Protein AF-A0A3Q3JES2-F1 (afdb_monomer)

Sequence (157 aa):
PNGIAYDSIRFHITTNDISYYNSLSLPLYHKAYIQVCRGLMIAAVCLGFFGAILVLVGMKCTKIGGSKITKACLTILSGIHFILSGLCCMTACSIYAHKITTDFFDPIFVAQKFELGAALFIGWAGSVLCIPGGLIFCLSLPEGFNIKAKYSYSRAA

Structure (mmCIF, N/CA/C/O backbone):
data_AF-A0A3Q3JES2-F1
#
_entry.id   AF-A0A3Q3JES2-F1
#
loop_
_atom_site.group_PDB
_atom_site.id
_atom_site.type_symbol
_atom_site.label_atom_id
_atom_site.label_alt_id
_atom_site.label_comp_id
_atom_site.label_asym_id
_atom_site.label_entity_id
_atom_site.label_seq_id
_atom_site.pdbx_PDB_ins_code
_atom_site.Cartn_x
_atom_site.Cartn_y
_atom_site.Cartn_z
_atom_site.occupancy
_atom_site.B_iso_or_equiv
_atom_site.auth_seq_id
_atom_site.auth_comp_id
_atom_site.auth_asym_id
_atom_site.auth_atom_id
_atom_site.pdbx_PDB_model_num
ATOM 1 N N . PRO A 1 1 ? -10.372 -35.639 -19.625 1.00 34.25 1 PRO A N 1
ATOM 2 C CA . PRO A 1 1 ? -10.390 -36.729 -18.627 1.00 34.25 1 PRO A CA 1
ATOM 3 C C . PRO A 1 1 ? -8.961 -37.174 -18.299 1.00 34.25 1 PRO A C 1
ATOM 5 O O . PRO A 1 1 ? -8.340 -37.843 -19.110 1.00 34.25 1 PRO A O 1
ATOM 8 N N . ASN A 1 2 ? -8.503 -36.740 -17.119 1.00 35.59 2 ASN A N 1
ATOM 9 C CA . ASN A 1 2 ? -7.625 -37.466 -16.191 1.00 35.59 2 ASN A CA 1
ATOM 10 C C . ASN A 1 2 ? -6.240 -37.872 -16.744 1.00 35.59 2 ASN A C 1
ATOM 12 O O . ASN A 1 2 ? -6.147 -38.718 -17.614 1.00 35.59 2 ASN A O 1
ATOM 16 N N . GLY A 1 3 ? -5.101 -37.379 -16.273 1.00 33.34 3 GLY A N 1
ATOM 17 C CA . GLY A 1 3 ? -4.771 -36.843 -14.963 1.00 33.34 3 GLY A CA 1
ATOM 18 C C . GLY A 1 3 ? -3.431 -37.451 -14.525 1.00 33.34 3 GLY A C 1
ATOM 19 O O . GLY A 1 3 ? -3.109 -38.571 -14.902 1.00 33.34 3 GLY A O 1
ATOM 20 N N . ILE A 1 4 ? -2.750 -36.729 -13.634 1.00 40.91 4 ILE A N 1
ATOM 21 C CA . ILE A 1 4 ? -1.724 -37.213 -12.695 1.00 40.91 4 ILE A CA 1
ATOM 22 C C . ILE A 1 4 ? -0.296 -37.389 -13.252 1.00 40.91 4 ILE A C 1
ATOM 24 O O . ILE A 1 4 ? 0.031 -38.406 -13.846 1.00 40.91 4 ILE A O 1
ATOM 28 N N . ALA A 1 5 ? 0.571 -36.410 -12.959 1.00 38.66 5 ALA A N 1
ATOM 29 C CA . ALA A 1 5 ? 1.839 -36.626 -12.240 1.00 38.66 5 ALA A CA 1
ATOM 30 C C . ALA A 1 5 ? 2.552 -35.278 -12.008 1.00 38.66 5 ALA A C 1
ATOM 32 O O . ALA A 1 5 ? 3.515 -34.916 -12.679 1.00 38.66 5 ALA A O 1
ATOM 33 N N . TYR A 1 6 ? 2.042 -34.518 -11.038 1.00 42.34 6 TYR A N 1
ATOM 34 C CA . TYR A 1 6 ? 2.890 -33.635 -10.248 1.00 42.34 6 TYR A CA 1
ATOM 35 C C . TYR A 1 6 ? 3.680 -34.540 -9.295 1.00 42.34 6 TYR A C 1
ATOM 37 O O . TYR A 1 6 ? 3.076 -35.073 -8.370 1.00 42.34 6 TYR A O 1
ATOM 45 N N . ASP A 1 7 ? 4.983 -34.726 -9.517 1.00 38.59 7 ASP A N 1
ATOM 46 C CA . ASP A 1 7 ? 5.895 -35.190 -8.463 1.00 38.59 7 ASP A CA 1
ATOM 47 C C . ASP A 1 7 ? 7.307 -34.603 -8.650 1.00 38.59 7 ASP A C 1
ATOM 49 O O . ASP A 1 7 ? 8.152 -35.083 -9.399 1.00 38.59 7 ASP A O 1
ATOM 53 N N . SER A 1 8 ? 7.481 -33.413 -8.082 1.00 40.56 8 SER A N 1
ATOM 54 C CA . SER A 1 8 ? 8.545 -33.056 -7.145 1.00 40.56 8 SER A CA 1
ATOM 55 C C . SER A 1 8 ? 9.816 -33.942 -7.036 1.00 40.56 8 SER A C 1
ATOM 57 O O . SER A 1 8 ? 9.770 -35.086 -6.611 1.00 40.56 8 SER A O 1
ATOM 59 N N . ILE A 1 9 ? 10.973 -33.263 -7.170 1.00 44.72 9 ILE A N 1
ATOM 60 C CA . ILE A 1 9 ? 12.250 -33.464 -6.433 1.00 44.72 9 ILE A CA 1
ATOM 61 C C . ILE A 1 9 ? 13.310 -34.411 -7.043 1.00 44.72 9 ILE A C 1
ATOM 63 O O . ILE A 1 9 ? 13.351 -35.602 -6.754 1.00 44.72 9 ILE A O 1
ATOM 67 N N . ARG A 1 10 ? 14.361 -33.821 -7.644 1.00 40.41 10 ARG A N 1
ATOM 68 C CA . ARG A 1 10 ? 15.750 -34.063 -7.190 1.00 40.41 10 ARG A CA 1
ATOM 69 C C . ARG A 1 10 ? 16.694 -32.926 -7.608 1.00 40.41 10 ARG A C 1
ATOM 71 O O . ARG A 1 10 ? 17.009 -32.748 -8.778 1.00 40.41 10 ARG A O 1
ATOM 78 N N . PHE A 1 11 ? 17.146 -32.175 -6.605 1.00 47.22 11 PHE A N 1
ATOM 79 C CA . PHE A 1 11 ? 18.318 -31.303 -6.645 1.00 47.22 11 PHE A CA 1
ATOM 80 C C . PHE A 1 11 ? 19.545 -32.093 -7.138 1.00 47.22 11 PHE A C 1
ATOM 82 O O . PHE A 1 11 ? 19.975 -33.025 -6.461 1.00 47.22 11 PHE A O 1
ATOM 89 N N . HIS A 1 12 ? 20.127 -31.698 -8.268 1.00 45.47 12 HIS A N 1
ATOM 90 C CA . HIS A 1 12 ? 21.492 -32.055 -8.654 1.00 45.47 12 HIS A CA 1
ATOM 91 C C . HIS A 1 12 ? 22.249 -30.748 -8.891 1.00 45.47 12 HIS A C 1
ATOM 93 O O . HIS A 1 12 ? 22.169 -30.151 -9.956 1.00 45.47 12 HIS A O 1
ATOM 99 N N . ILE A 1 13 ? 22.926 -30.282 -7.842 1.00 50.28 13 ILE A N 1
ATOM 100 C CA . ILE A 1 13 ? 23.938 -29.227 -7.913 1.00 50.28 13 ILE A CA 1
ATOM 101 C C . ILE A 1 13 ? 25.262 -29.963 -8.134 1.00 50.28 13 ILE A C 1
ATOM 103 O O . ILE A 1 13 ? 25.730 -30.656 -7.232 1.00 50.28 13 ILE A O 1
ATOM 107 N N . THR A 1 14 ? 25.847 -29.870 -9.329 1.00 42.91 14 THR A N 1
ATOM 108 C CA . THR A 1 14 ? 27.164 -30.455 -9.638 1.00 42.91 14 THR A CA 1
ATOM 109 C C . THR A 1 14 ? 27.918 -29.501 -10.564 1.00 42.91 14 THR A C 1
ATOM 111 O O . THR A 1 14 ? 27.876 -29.645 -11.781 1.00 42.91 14 THR A O 1
ATOM 114 N N . THR A 1 15 ? 28.569 -28.510 -9.941 1.00 48.62 15 THR A N 1
ATOM 115 C CA . THR A 1 15 ? 29.904 -27.909 -10.207 1.00 48.62 15 THR A CA 1
ATOM 116 C C . THR A 1 15 ? 30.397 -27.570 -11.633 1.00 48.62 15 THR A C 1
ATOM 118 O O . THR A 1 15 ? 31.361 -26.822 -11.739 1.00 48.62 15 THR A O 1
ATOM 121 N N . ASN A 1 16 ? 29.727 -27.964 -12.717 1.00 45.62 16 ASN A N 1
ATOM 122 C CA . ASN A 1 16 ? 29.860 -27.429 -14.091 1.00 45.62 16 ASN A CA 1
ATOM 123 C C . ASN A 1 16 ? 28.889 -26.258 -14.361 1.00 45.62 16 ASN A C 1
ATOM 125 O O . ASN A 1 16 ? 28.834 -25.657 -15.430 1.00 45.62 16 ASN A O 1
ATOM 129 N N . ASP A 1 17 ? 28.119 -25.959 -13.332 1.00 44.75 17 ASP A N 1
ATOM 130 C CA . ASP A 1 17 ? 26.926 -25.147 -13.261 1.00 44.75 17 ASP A CA 1
ATOM 131 C C . ASP A 1 17 ? 27.226 -23.637 -13.139 1.00 44.75 17 ASP A C 1
ATOM 133 O O . ASP A 1 17 ? 26.505 -22.803 -13.672 1.00 44.75 17 ASP A O 1
ATOM 137 N N . ILE A 1 18 ? 28.328 -23.243 -12.493 1.00 50.69 18 ILE A N 1
ATOM 138 C CA . ILE A 1 18 ? 28.580 -21.840 -12.098 1.00 50.69 18 ILE A CA 1
ATOM 139 C C . ILE A 1 18 ? 28.877 -20.928 -13.306 1.00 50.69 18 ILE A C 1
ATOM 141 O O . ILE A 1 18 ? 28.427 -19.783 -13.344 1.00 50.69 18 ILE A O 1
ATOM 145 N N . SER A 1 19 ? 29.562 -21.435 -14.336 1.00 45.94 19 SER A N 1
ATOM 146 C CA . SER A 1 19 ? 29.864 -20.660 -15.552 1.00 45.94 19 SER A CA 1
ATOM 147 C C . SER A 1 19 ? 28.684 -20.571 -16.532 1.00 45.94 19 SER A C 1
ATOM 149 O O . SER A 1 19 ? 28.589 -19.592 -17.270 1.00 45.94 19 SER A O 1
ATOM 151 N N . TYR A 1 20 ? 27.755 -21.535 -16.502 1.00 47.66 20 TYR A N 1
ATOM 152 C CA . TYR A 1 20 ? 26.492 -21.497 -17.256 1.00 47.66 20 TYR A CA 1
ATOM 153 C C . TYR A 1 20 ? 25.399 -20.707 -16.522 1.00 47.66 20 TYR A C 1
ATOM 155 O O . TYR A 1 20 ? 24.589 -20.028 -17.156 1.00 47.66 20 TYR A O 1
ATOM 163 N N . TYR A 1 21 ? 25.405 -20.702 -15.187 1.00 44.97 21 TYR A N 1
ATOM 164 C CA . TYR A 1 21 ? 24.534 -19.836 -14.400 1.00 44.97 21 TYR A CA 1
ATOM 165 C C . TYR A 1 21 ? 24.862 -18.362 -14.602 1.00 44.97 21 TYR A C 1
ATOM 167 O O . TYR A 1 21 ? 23.936 -17.571 -14.593 1.00 44.97 21 TYR A O 1
ATOM 175 N N . ASN A 1 22 ? 26.105 -17.950 -14.859 1.00 48.12 22 ASN A N 1
ATOM 176 C CA . ASN A 1 22 ? 26.411 -16.526 -15.063 1.00 48.12 22 ASN A CA 1
ATOM 177 C C . ASN A 1 22 ? 25.900 -15.964 -16.412 1.00 48.12 22 ASN A C 1
ATOM 179 O O . ASN A 1 22 ? 25.633 -14.774 -16.527 1.00 48.12 22 ASN A O 1
ATOM 183 N N . SER A 1 23 ? 25.714 -16.818 -17.423 1.00 46.12 23 SER A N 1
ATOM 184 C CA . SER A 1 23 ? 25.206 -16.458 -18.758 1.00 46.12 23 SER A CA 1
ATOM 185 C C . SER A 1 23 ? 23.697 -16.724 -18.932 1.00 46.12 23 SER A C 1
ATOM 187 O O . SER A 1 23 ? 23.030 -15.981 -19.651 1.00 46.12 23 SER A O 1
ATOM 189 N N . LEU A 1 24 ? 23.122 -17.705 -18.217 1.00 49.34 24 LEU A N 1
ATOM 190 C CA . LEU A 1 24 ? 21.675 -18.007 -18.171 1.00 49.34 24 LEU A CA 1
ATOM 191 C C . LEU A 1 24 ? 20.927 -17.312 -17.007 1.00 49.34 24 LEU A C 1
ATOM 193 O O . LEU A 1 24 ? 19.697 -17.220 -17.015 1.00 49.34 24 LEU A O 1
ATOM 197 N N . SER A 1 25 ? 21.632 -16.766 -16.013 1.00 47.00 25 SER A N 1
ATOM 198 C CA . SER A 1 25 ? 21.014 -15.937 -14.963 1.00 47.00 25 SER A CA 1
ATOM 199 C C . SER A 1 25 ? 20.444 -14.637 -15.514 1.00 47.00 25 SER A C 1
ATOM 201 O O . SER A 1 25 ? 19.445 -14.169 -14.977 1.00 47.00 25 SER A O 1
ATOM 203 N N . LEU A 1 26 ? 20.997 -14.101 -16.608 1.00 50.59 26 LEU A N 1
ATOM 204 C CA . LEU A 1 26 ? 20.500 -12.910 -17.310 1.00 50.59 26 LEU A CA 1
ATOM 205 C C . LEU A 1 26 ? 19.043 -13.068 -17.839 1.00 50.59 26 LEU A C 1
ATOM 207 O O . LEU A 1 26 ? 18.225 -12.170 -17.671 1.00 50.59 26 LEU A O 1
ATOM 211 N N . PRO A 1 27 ? 18.616 -14.201 -18.412 1.00 52.09 27 PRO A N 1
ATOM 212 C CA . PRO A 1 27 ? 17.195 -14.406 -18.726 1.00 52.09 27 PRO A CA 1
ATOM 213 C C . PRO A 1 27 ? 16.339 -14.856 -17.524 1.00 52.09 27 PRO A C 1
ATOM 215 O O . PRO A 1 27 ? 15.151 -14.521 -17.462 1.00 52.09 27 PRO A O 1
ATOM 218 N N . LEU A 1 28 ? 16.900 -15.572 -16.539 1.00 52.38 28 LEU A N 1
ATOM 219 C CA . LEU A 1 28 ? 16.133 -16.029 -15.367 1.00 52.38 28 LEU A CA 1
ATOM 220 C C . LEU A 1 28 ? 15.820 -14.888 -14.384 1.00 52.38 28 LEU A C 1
ATOM 222 O O . LEU A 1 28 ? 14.700 -14.825 -13.875 1.00 52.38 28 LEU A O 1
ATOM 226 N N . TYR A 1 29 ? 16.747 -13.946 -14.164 1.00 53.50 29 TYR A N 1
ATOM 227 C CA . TYR A 1 29 ? 16.476 -12.752 -13.351 1.00 53.50 29 TYR A CA 1
ATOM 228 C C . TYR A 1 29 ? 15.412 -11.873 -14.013 1.00 53.50 29 TYR A C 1
ATOM 230 O O . TYR A 1 29 ? 14.572 -11.305 -13.315 1.00 53.50 29 TYR A O 1
ATOM 238 N N . HIS A 1 30 ? 15.404 -11.815 -15.355 1.00 60.16 30 HIS A N 1
ATOM 239 C CA . HIS A 1 30 ? 14.382 -11.108 -16.116 1.00 60.16 30 HIS A CA 1
ATOM 240 C C . HIS A 1 30 ? 12.991 -11.739 -15.874 1.00 60.16 30 HIS A C 1
ATOM 242 O O . HIS A 1 30 ? 12.011 -11.065 -15.579 1.00 60.16 30 HIS A O 1
ATOM 248 N N . LYS A 1 31 ? 12.880 -13.070 -15.898 1.00 61.22 31 LYS A N 1
ATOM 249 C CA . LYS A 1 31 ? 11.597 -13.744 -15.619 1.00 61.22 31 LYS A CA 1
ATOM 250 C C . LYS A 1 31 ? 11.170 -13.630 -14.150 1.00 61.22 31 LYS A C 1
ATOM 252 O O . LYS A 1 31 ? 9.989 -13.425 -13.863 1.00 61.22 31 LYS A O 1
ATOM 257 N N . ALA A 1 32 ? 12.127 -13.718 -13.227 1.00 67.25 32 ALA A N 1
ATOM 258 C CA . ALA A 1 32 ? 11.880 -13.613 -11.795 1.00 67.25 32 ALA A CA 1
ATOM 259 C C . ALA A 1 32 ? 11.423 -12.206 -11.380 1.00 67.25 32 ALA A C 1
ATOM 261 O O . ALA A 1 32 ? 10.465 -12.105 -10.616 1.00 67.25 32 ALA A O 1
ATOM 262 N N . TYR A 1 33 ? 12.020 -11.119 -11.899 1.00 69.12 33 TYR A N 1
ATOM 263 C CA . TYR A 1 33 ? 11.597 -9.766 -11.498 1.00 69.12 33 TYR A CA 1
ATOM 264 C C . TYR A 1 33 ? 10.153 -9.477 -11.905 1.00 69.12 33 TYR A C 1
ATOM 266 O O . TYR A 1 33 ? 9.418 -8.906 -11.107 1.00 69.12 33 TYR A O 1
ATOM 274 N N . ILE A 1 34 ? 9.717 -9.897 -13.102 1.00 73.69 34 ILE A N 1
ATOM 275 C CA . ILE A 1 34 ? 8.334 -9.670 -13.556 1.00 73.69 34 ILE A CA 1
ATOM 276 C C . ILE A 1 34 ? 7.372 -10.373 -12.604 1.00 73.69 34 ILE A C 1
ATOM 278 O O . ILE A 1 34 ? 6.349 -9.811 -12.210 1.00 73.69 34 ILE A O 1
ATOM 282 N N . GLN A 1 35 ? 7.709 -11.597 -12.200 1.00 78.38 35 GLN A N 1
ATOM 283 C CA . GLN A 1 35 ? 6.896 -12.368 -11.273 1.00 78.38 35 GLN A CA 1
ATOM 284 C C . GLN A 1 35 ? 6.869 -11.745 -9.872 1.00 78.38 35 GLN A C 1
ATOM 286 O O . GLN A 1 35 ? 5.791 -11.643 -9.284 1.00 78.38 35 GLN A O 1
ATOM 291 N N . VAL A 1 36 ? 8.007 -11.251 -9.371 1.00 78.88 36 VAL A N 1
ATOM 292 C CA . VAL A 1 36 ? 8.069 -10.514 -8.101 1.00 78.88 36 VAL A CA 1
ATOM 293 C C . VAL A 1 36 ? 7.264 -9.218 -8.180 1.00 78.88 36 VAL A C 1
ATOM 295 O O . VAL A 1 36 ? 6.441 -8.991 -7.303 1.00 78.88 36 VAL A O 1
ATOM 298 N N . CYS A 1 37 ? 7.407 -8.408 -9.233 1.00 77.69 37 CYS A N 1
ATOM 299 C CA . CYS A 1 37 ? 6.634 -7.176 -9.430 1.00 77.69 37 CYS A CA 1
ATOM 300 C C . CYS A 1 37 ? 5.125 -7.443 -9.449 1.00 77.69 37 CYS A C 1
ATOM 302 O O . CYS A 1 37 ? 4.364 -6.717 -8.811 1.00 77.69 37 CYS A O 1
ATOM 304 N N . ARG A 1 38 ? 4.682 -8.508 -10.131 1.00 81.44 38 ARG A N 1
ATOM 305 C CA . ARG A 1 38 ? 3.269 -8.924 -10.137 1.00 81.44 38 ARG A CA 1
ATOM 306 C C . ARG A 1 38 ? 2.800 -9.336 -8.746 1.00 81.44 38 ARG A C 1
ATOM 308 O O . ARG A 1 38 ? 1.725 -8.915 -8.331 1.00 81.44 38 ARG A O 1
ATOM 315 N N . GLY A 1 39 ? 3.604 -10.114 -8.022 1.00 84.94 39 GLY A N 1
ATOM 316 C CA . GLY A 1 39 ? 3.313 -10.498 -6.641 1.00 84.94 39 GLY A CA 1
ATOM 317 C C . GLY A 1 39 ? 3.211 -9.290 -5.707 1.00 84.94 39 GLY A C 1
ATOM 318 O O . GLY A 1 39 ? 2.241 -9.175 -4.965 1.00 84.94 39 GLY A O 1
ATOM 319 N N . LEU A 1 40 ? 4.161 -8.356 -5.806 1.00 83.94 40 LEU A N 1
ATOM 320 C CA . LEU A 1 40 ? 4.196 -7.105 -5.045 1.00 83.94 40 LEU A CA 1
ATOM 321 C C . LEU A 1 40 ? 2.940 -6.266 -5.316 1.00 83.94 40 LEU A C 1
ATOM 323 O O . LEU A 1 40 ? 2.280 -5.816 -4.387 1.00 83.94 40 LEU A O 1
ATOM 327 N N . MET A 1 41 ? 2.561 -6.107 -6.585 1.00 85.56 41 MET A N 1
ATOM 328 C CA . MET A 1 41 ? 1.392 -5.315 -6.967 1.00 85.56 41 MET A CA 1
ATOM 329 C C . MET A 1 41 ? 0.085 -5.929 -6.447 1.00 85.56 41 MET A C 1
ATOM 331 O O . MET A 1 41 ?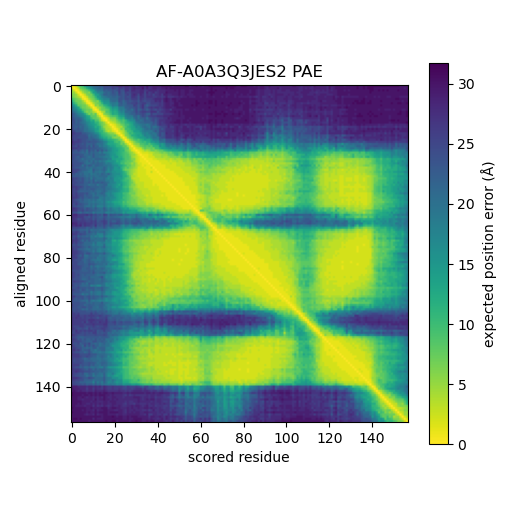 -0.750 -5.213 -5.899 1.00 85.56 41 MET A O 1
ATOM 335 N N . ILE A 1 42 ? -0.076 -7.253 -6.546 1.00 89.00 42 ILE A N 1
ATOM 336 C CA . ILE A 1 42 ? -1.244 -7.959 -5.990 1.00 89.00 42 ILE A CA 1
ATOM 337 C C . ILE A 1 42 ? -1.275 -7.812 -4.465 1.00 89.00 42 ILE A C 1
ATOM 339 O O . ILE A 1 42 ? -2.310 -7.460 -3.903 1.00 89.00 42 ILE A O 1
ATOM 343 N N . ALA A 1 43 ? -0.139 -8.022 -3.796 1.00 90.62 43 ALA A N 1
ATOM 344 C CA . ALA A 1 43 ? -0.034 -7.869 -2.350 1.00 90.62 43 ALA A CA 1
ATOM 345 C C . ALA A 1 43 ? -0.366 -6.438 -1.901 1.00 90.62 43 ALA A C 1
ATOM 347 O O . ALA A 1 43 ? -1.109 -6.270 -0.936 1.00 90.62 43 ALA A O 1
ATOM 348 N N . ALA A 1 44 ? 0.115 -5.415 -2.615 1.00 91.00 44 ALA A N 1
ATOM 349 C CA . ALA A 1 44 ? -0.218 -4.017 -2.350 1.00 91.00 44 ALA A CA 1
ATOM 350 C C . ALA A 1 44 ? -1.734 -3.779 -2.432 1.00 91.00 44 ALA A C 1
ATOM 352 O O . ALA A 1 44 ? -2.321 -3.254 -1.489 1.00 91.00 44 ALA A O 1
ATOM 353 N N . VAL A 1 45 ? -2.396 -4.242 -3.499 1.00 91.38 45 VAL A N 1
ATOM 354 C CA . VAL A 1 45 ? -3.856 -4.103 -3.656 1.00 91.38 45 VAL A CA 1
ATOM 355 C C . VAL A 1 45 ? -4.611 -4.814 -2.532 1.00 91.38 45 VAL A C 1
ATOM 357 O O . VAL A 1 45 ? -5.527 -4.232 -1.951 1.00 91.38 45 VAL A O 1
ATOM 360 N N . CYS A 1 46 ? -4.218 -6.040 -2.178 1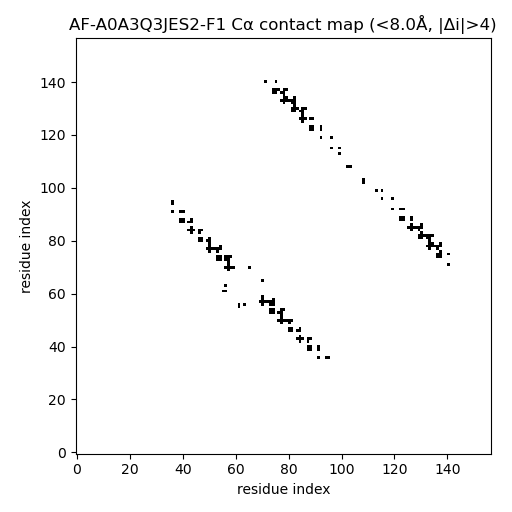.00 95.00 46 CYS A N 1
ATOM 361 C CA . CYS A 1 46 ? -4.838 -6.777 -1.077 1.00 95.00 46 CYS A CA 1
ATOM 362 C C . CYS A 1 46 ? -4.674 -6.039 0.260 1.00 95.00 46 CYS A C 1
ATOM 364 O O . CYS A 1 46 ? -5.655 -5.851 0.978 1.00 95.00 46 CYS A O 1
ATOM 366 N N . LEU A 1 47 ? -3.462 -5.581 0.584 1.00 91.81 47 LEU A N 1
ATOM 367 C CA . LEU A 1 47 ? -3.178 -4.829 1.809 1.00 91.81 47 LEU A CA 1
ATOM 368 C C . LEU A 1 47 ? -3.968 -3.517 1.869 1.00 91.81 47 LEU A C 1
ATOM 370 O O . LEU A 1 47 ? -4.540 -3.203 2.912 1.00 91.81 47 LEU A O 1
ATOM 374 N N . GLY A 1 48 ? -4.053 -2.785 0.755 1.00 93.38 48 GLY A N 1
ATOM 375 C CA . GLY A 1 48 ? -4.857 -1.569 0.643 1.00 93.38 48 GLY A CA 1
ATOM 376 C C . GLY A 1 48 ? -6.355 -1.833 0.818 1.00 93.38 48 GLY A C 1
ATOM 377 O O . GLY A 1 48 ? -7.024 -1.099 1.543 1.00 93.38 48 GLY A O 1
ATOM 378 N N . PHE A 1 49 ? -6.879 -2.914 0.234 1.00 93.81 49 PHE A N 1
ATOM 379 C CA . PHE A 1 49 ? -8.283 -3.310 0.380 1.00 93.81 49 PHE A CA 1
ATOM 380 C C . PHE A 1 49 ? -8.633 -3.674 1.829 1.00 93.81 49 PHE A C 1
ATOM 382 O O . PHE A 1 49 ? -9.611 -3.162 2.379 1.00 93.81 49 PHE A O 1
ATOM 389 N N . PHE A 1 50 ? -7.808 -4.495 2.485 1.00 93.12 50 PHE A N 1
ATOM 390 C CA . PHE A 1 50 ? -7.990 -4.804 3.905 1.00 93.12 50 PHE A CA 1
ATOM 391 C C . PHE A 1 50 ? -7.851 -3.552 4.777 1.00 93.12 50 PHE A C 1
ATOM 393 O O . PHE A 1 50 ? -8.666 -3.344 5.675 1.00 93.12 50 PHE A O 1
ATOM 400 N N . GLY A 1 51 ? -6.888 -2.673 4.480 1.00 93.12 51 GLY A N 1
ATOM 401 C CA . GLY A 1 51 ? -6.746 -1.373 5.137 1.00 93.12 51 GLY A CA 1
ATOM 402 C C . GLY A 1 51 ? -8.007 -0.512 5.015 1.00 93.12 51 GLY A C 1
ATOM 403 O O . GLY A 1 51 ? -8.490 0.016 6.016 1.00 93.12 51 GLY A O 1
ATOM 404 N N . ALA A 1 52 ? -8.601 -0.432 3.823 1.00 93.75 52 ALA A N 1
ATOM 405 C CA . ALA A 1 52 ? -9.838 0.309 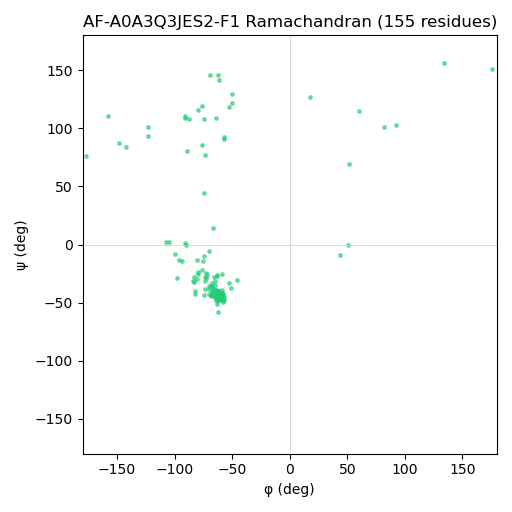3.583 1.00 93.75 52 ALA A CA 1
ATOM 406 C C . ALA A 1 52 ? -11.023 -0.243 4.401 1.00 93.75 52 ALA A C 1
ATOM 408 O O . ALA A 1 52 ? -11.785 0.519 4.994 1.00 93.75 52 ALA A O 1
ATOM 409 N N . ILE A 1 53 ? -11.164 -1.566 4.509 1.00 93.25 53 ILE A N 1
ATOM 410 C CA . ILE A 1 53 ? -12.211 -2.172 5.349 1.00 93.25 53 ILE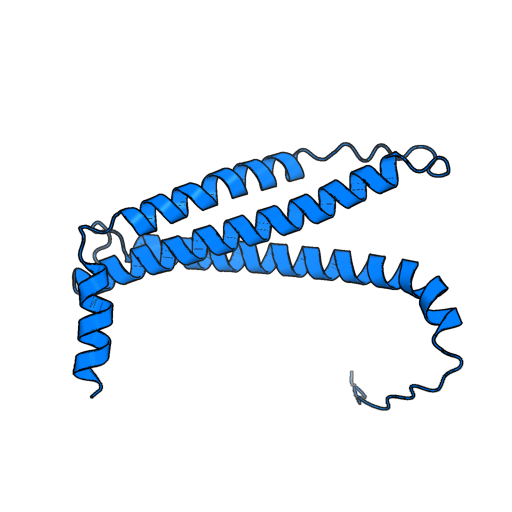 A CA 1
ATOM 411 C C . ILE A 1 53 ? -11.972 -1.846 6.829 1.00 93.25 53 ILE A C 1
ATOM 413 O O . ILE A 1 53 ? -12.900 -1.453 7.541 1.00 93.25 53 ILE A O 1
ATOM 417 N N . LEU A 1 54 ? -10.728 -1.971 7.299 1.00 91.00 54 LEU A N 1
ATOM 418 C CA . LEU A 1 54 ? -10.370 -1.704 8.692 1.00 91.00 54 LEU A CA 1
ATOM 419 C C . LEU A 1 54 ? -10.636 -0.245 9.088 1.00 91.00 54 LEU A C 1
ATOM 421 O O . LEU A 1 54 ? -11.162 -0.010 10.178 1.00 91.00 54 LEU A O 1
ATOM 425 N N . VAL A 1 55 ? -10.343 0.726 8.211 1.00 91.25 55 VAL A N 1
ATOM 426 C CA . VAL A 1 55 ? -10.625 2.143 8.498 1.00 91.25 55 VAL A CA 1
ATOM 427 C C . VAL A 1 55 ? -12.130 2.407 8.554 1.00 91.25 55 VAL A C 1
ATOM 429 O O . VAL A 1 55 ? -12.593 3.055 9.492 1.00 91.25 55 VAL A O 1
ATOM 432 N N . LEU A 1 56 ? -12.919 1.827 7.641 1.00 89.94 56 LEU A N 1
ATOM 433 C CA . LEU A 1 56 ? -14.379 1.968 7.650 1.00 89.94 56 LEU A CA 1
ATOM 434 C C . LEU A 1 56 ? -14.987 1.446 8.958 1.00 89.94 56 LEU A C 1
ATOM 436 O O . LEU A 1 56 ? -15.850 2.102 9.538 1.00 89.94 56 LEU A O 1
ATOM 440 N N . VAL A 1 57 ? -14.517 0.308 9.476 1.00 87.50 57 VAL A N 1
ATOM 441 C CA . VAL A 1 57 ? -14.994 -0.249 10.758 1.00 87.50 57 VAL A CA 1
ATOM 442 C C . VAL A 1 57 ? -14.463 0.540 11.971 1.00 87.50 57 VAL A C 1
ATOM 444 O O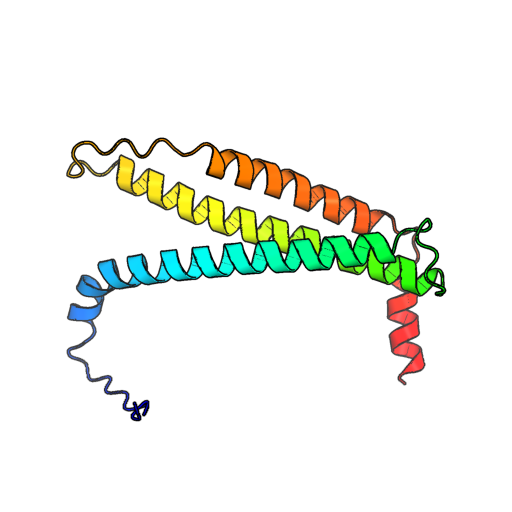 . VAL A 1 57 ? -15.152 0.644 12.995 1.00 87.50 57 VAL A O 1
ATOM 447 N N . GLY A 1 58 ? -13.262 1.118 11.863 1.00 82.81 58 GLY A N 1
ATOM 448 C CA . GLY A 1 58 ? -12.596 1.908 12.908 1.00 82.81 58 GLY A CA 1
ATOM 449 C C . GLY A 1 58 ? -13.146 3.328 13.099 1.00 82.81 58 GLY A C 1
ATOM 450 O O . GLY A 1 58 ? -13.021 3.903 14.184 1.00 82.81 58 GLY A O 1
ATOM 451 N N . MET A 1 59 ? -13.813 3.899 12.094 1.00 84.50 59 MET A N 1
ATOM 452 C CA . MET A 1 59 ? -14.398 5.241 12.182 1.00 84.50 59 MET A CA 1
ATOM 453 C C . MET A 1 59 ? -15.603 5.310 13.136 1.00 84.50 59 MET A C 1
ATOM 455 O O . MET A 1 59 ? -16.419 4.392 13.250 1.00 84.50 59 MET A O 1
ATOM 459 N N . LYS A 1 60 ? -15.750 6.459 13.814 1.00 69.38 60 LYS A N 1
ATOM 460 C CA . LYS A 1 60 ? -16.822 6.717 14.798 1.00 69.38 60 LYS A CA 1
ATOM 461 C C . LYS A 1 60 ? -18.230 6.678 14.188 1.00 69.38 60 LYS A C 1
ATOM 463 O O . LYS A 1 60 ? -19.179 6.375 14.903 1.00 69.38 60 LYS A O 1
ATOM 468 N N . CYS A 1 61 ? -18.355 6.952 12.890 1.00 66.00 61 CYS A N 1
ATOM 469 C CA . CYS A 1 61 ? -19.631 6.971 12.174 1.00 66.00 61 CYS A CA 1
ATOM 470 C C . CYS A 1 61 ? -20.186 5.567 11.874 1.00 66.00 61 CYS A C 1
ATOM 472 O O . CYS A 1 61 ? -21.365 5.430 11.559 1.00 66.00 61 CYS A O 1
ATOM 474 N N . THR A 1 62 ? -19.374 4.514 12.009 1.00 74.12 62 THR A N 1
ATOM 475 C CA . THR A 1 62 ? -19.805 3.141 11.729 1.00 74.12 62 THR A CA 1
ATOM 476 C C . THR A 1 62 ? -20.433 2.522 12.973 1.00 74.12 62 THR A C 1
ATOM 478 O O . THR A 1 62 ? -19.741 2.182 13.944 1.00 74.12 62 THR A O 1
ATOM 481 N N . LYS A 1 63 ? -21.764 2.356 12.937 1.00 60.62 63 LYS A N 1
ATOM 482 C CA . LYS A 1 63 ? -22.624 1.810 14.008 1.00 60.62 63 LYS A CA 1
ATOM 483 C C . LYS A 1 63 ? -22.492 0.284 14.158 1.00 60.62 63 LYS A C 1
ATOM 485 O O . LYS A 1 63 ? -23.471 -0.434 14.305 1.00 60.62 63 LYS A O 1
ATOM 490 N N . ILE A 1 64 ? -21.261 -0.212 14.125 1.00 68.00 64 ILE A N 1
ATOM 491 C CA . ILE A 1 64 ? -20.900 -1.562 14.555 1.00 68.00 64 ILE A CA 1
ATOM 492 C C . ILE A 1 64 ? -20.544 -1.432 16.035 1.00 68.00 64 ILE A C 1
ATOM 494 O O . ILE A 1 64 ? -19.572 -0.747 16.375 1.00 68.00 64 ILE A O 1
ATOM 498 N N . GLY A 1 65 ? -21.383 -1.994 16.909 1.00 60.31 65 GLY A N 1
ATOM 499 C CA . GLY A 1 65 ? -21.171 -1.992 18.356 1.00 60.31 65 GLY A CA 1
ATOM 500 C C . GLY A 1 65 ? -19.760 -2.474 18.705 1.00 60.31 65 GLY A C 1
ATOM 501 O O . GLY A 1 65 ? -19.295 -3.486 18.193 1.00 60.31 65 GLY A O 1
ATOM 502 N N . GLY A 1 66 ? -19.047 -1.710 19.532 1.00 68.00 66 GLY A N 1
ATOM 503 C CA . GLY A 1 66 ? -17.664 -2.000 19.903 1.00 68.00 66 GLY A CA 1
ATOM 504 C C . GLY A 1 66 ? -17.063 -0.900 20.775 1.00 68.00 66 GLY A C 1
ATOM 505 O O . GLY A 1 66 ? -17.454 0.265 20.676 1.00 68.00 66 GLY A O 1
ATOM 506 N N . SER A 1 67 ? -16.113 -1.265 21.640 1.00 78.06 67 SER A N 1
ATOM 507 C CA . SER A 1 67 ? -15.421 -0.312 22.516 1.00 78.06 67 SER A CA 1
ATOM 508 C C . SER A 1 67 ? -14.635 0.727 21.706 1.00 78.06 67 SER A C 1
ATOM 510 O O . SER A 1 67 ? -14.051 0.409 20.666 1.00 78.06 67 SER A O 1
ATOM 512 N N . LYS A 1 68 ? -14.559 1.965 22.219 1.00 77.94 68 LYS A N 1
ATOM 513 C CA . LYS A 1 68 ? -13.758 3.064 21.642 1.00 77.94 68 LYS A CA 1
ATOM 514 C C . LYS A 1 68 ? -12.295 2.647 21.420 1.00 77.94 68 LYS A C 1
ATOM 516 O O . LYS A 1 68 ? -11.682 3.061 20.443 1.00 77.94 68 LYS A O 1
ATOM 521 N N . ILE A 1 69 ? -11.774 1.779 22.293 1.00 78.38 69 ILE A N 1
ATOM 522 C CA . ILE A 1 69 ? -10.409 1.236 22.227 1.00 78.38 69 ILE A CA 1
ATOM 523 C C . ILE A 1 69 ? -10.243 0.299 21.024 1.00 78.38 69 ILE A C 1
ATOM 525 O O . ILE A 1 69 ? -9.249 0.384 20.308 1.00 78.38 69 ILE A O 1
ATOM 529 N N . THR A 1 70 ? -11.219 -0.576 20.770 1.00 82.19 70 THR A N 1
ATOM 530 C CA . THR A 1 70 ? -11.187 -1.497 19.625 1.00 82.19 70 THR A CA 1
ATOM 531 C C . THR A 1 70 ? -11.237 -0.724 18.314 1.00 82.19 70 THR A C 1
ATOM 533 O O . THR A 1 70 ? -10.426 -0.977 17.431 1.00 82.19 70 THR A O 1
ATOM 536 N N . LYS A 1 71 ? -12.122 0.275 18.213 1.00 83.44 71 LYS A N 1
ATOM 537 C CA . LYS A 1 71 ? -12.217 1.152 17.036 1.00 83.44 71 LYS A CA 1
ATOM 538 C C . LYS A 1 71 ? -10.906 1.900 16.771 1.00 83.44 71 LYS A C 1
ATOM 540 O O . LYS A 1 71 ? -10.425 1.885 15.646 1.00 83.44 71 LYS A O 1
ATOM 545 N N . ALA A 1 72 ? -10.277 2.450 17.814 1.00 83.56 72 ALA A N 1
ATOM 546 C CA . ALA A 1 72 ? -8.965 3.090 17.697 1.00 83.56 72 ALA A CA 1
ATOM 547 C C . ALA A 1 72 ? -7.874 2.114 17.218 1.00 83.56 72 ALA A C 1
ATOM 549 O O . ALA A 1 72 ? -7.096 2.451 16.330 1.00 83.56 72 ALA A O 1
ATOM 550 N N . CYS A 1 73 ? -7.845 0.887 17.750 1.00 85.12 73 CYS A N 1
ATOM 551 C CA . CYS A 1 73 ? -6.899 -0.140 17.313 1.00 85.12 73 CYS A CA 1
ATOM 552 C C . CYS A 1 73 ? -7.087 -0.522 15.838 1.00 85.12 73 CYS A C 1
ATOM 554 O O . CYS A 1 73 ? -6.097 -0.704 15.137 1.00 85.12 73 CYS A O 1
ATOM 556 N N . LEU A 1 74 ? -8.334 -0.621 15.363 1.00 88.62 74 LEU A N 1
ATOM 557 C CA . LEU A 1 74 ? -8.636 -0.906 13.957 1.00 88.62 74 LEU A CA 1
ATOM 558 C C . LEU A 1 74 ? -8.180 0.235 13.040 1.00 88.62 74 LEU A C 1
ATOM 560 O O . LEU A 1 74 ? -7.571 -0.034 12.009 1.00 88.62 74 LEU A O 1
ATOM 564 N N . THR A 1 75 ? -8.383 1.494 13.442 1.00 90.19 75 THR A N 1
ATOM 565 C CA . THR A 1 75 ? -7.885 2.661 12.696 1.00 90.19 75 THR A CA 1
ATOM 566 C C . THR A 1 75 ? -6.358 2.657 12.590 1.00 90.19 75 THR A C 1
ATOM 568 O O . THR A 1 75 ? -5.817 2.865 11.508 1.00 90.19 75 THR A O 1
ATOM 571 N N . ILE A 1 76 ? -5.637 2.337 13.665 1.00 88.25 76 ILE A N 1
ATOM 572 C CA . ILE A 1 76 ? -4.165 2.263 13.629 1.00 88.25 76 ILE A CA 1
ATOM 573 C C . ILE A 1 76 ? -3.695 1.088 12.771 1.00 88.25 76 ILE A C 1
ATOM 575 O O . ILE A 1 76 ? -2.807 1.247 11.937 1.00 88.25 76 ILE A O 1
ATOM 579 N N . LEU A 1 77 ? -4.324 -0.083 12.925 1.00 91.06 77 LEU A N 1
ATOM 580 C CA . LEU A 1 77 ? -4.020 -1.256 12.108 1.00 91.06 77 LEU A CA 1
ATOM 581 C C . LEU A 1 77 ? -4.238 -0.961 10.618 1.00 91.06 77 LEU A C 1
ATOM 583 O O . LEU A 1 77 ? -3.429 -1.376 9.789 1.00 91.06 77 LEU A O 1
ATOM 587 N N . SER A 1 78 ? -5.287 -0.202 10.288 1.00 92.88 78 SER A N 1
ATOM 588 C CA . SER A 1 78 ? -5.559 0.256 8.925 1.00 92.88 78 SER A CA 1
ATOM 589 C C . SER A 1 78 ? -4.467 1.186 8.390 1.00 92.88 78 SER A C 1
ATOM 591 O O . SER A 1 78 ? -4.038 1.023 7.250 1.00 92.88 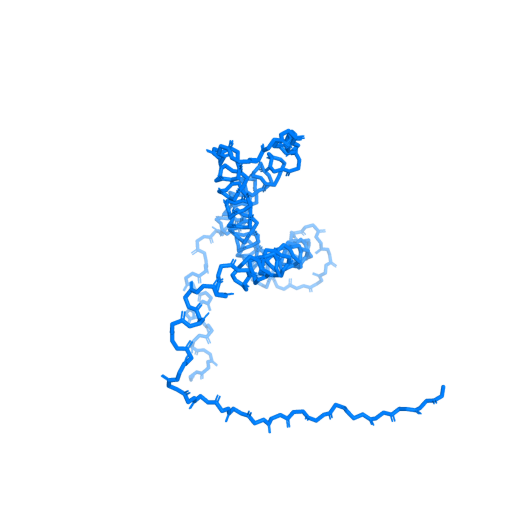78 SER A O 1
ATOM 593 N N . GLY A 1 79 ? -3.948 2.095 9.225 1.00 92.06 79 GLY A N 1
ATOM 594 C CA . GLY A 1 79 ? -2.849 2.992 8.867 1.00 92.06 79 GLY A CA 1
ATOM 595 C C . GLY A 1 79 ? -1.562 2.236 8.536 1.00 92.06 79 GLY A C 1
ATOM 596 O O . GLY A 1 79 ? -0.940 2.501 7.509 1.00 92.06 79 GLY A O 1
ATOM 597 N N . ILE A 1 80 ? -1.215 1.222 9.337 1.00 92.56 80 ILE A N 1
ATOM 598 C CA . ILE A 1 80 ? -0.056 0.347 9.081 1.00 92.56 80 ILE A CA 1
ATOM 599 C C . ILE A 1 80 ? -0.211 -0.394 7.744 1.00 92.56 80 ILE A C 1
ATOM 601 O O . ILE A 1 80 ? 0.735 -0.440 6.958 1.00 92.56 80 ILE A O 1
ATOM 605 N N . HIS A 1 81 ? -1.403 -0.928 7.450 1.00 93.38 81 HIS A N 1
ATOM 606 C CA . HIS A 1 81 ? -1.676 -1.597 6.171 1.00 93.38 81 HIS A CA 1
ATOM 607 C C . HIS A 1 81 ? -1.559 -0.639 4.978 1.00 93.38 81 HIS A C 1
ATOM 609 O O . HIS A 1 81 ? -0.981 -1.011 3.958 1.00 93.38 81 HIS A O 1
ATOM 615 N N . PHE A 1 82 ? -2.045 0.601 5.108 1.00 93.81 82 PHE A N 1
ATOM 616 C CA . PHE A 1 82 ? -1.908 1.629 4.071 1.00 93.81 82 PHE A CA 1
ATOM 617 C C . PHE A 1 82 ? -0.448 2.023 3.815 1.00 93.81 82 PHE A C 1
ATOM 619 O O . PHE A 1 82 ? -0.048 2.144 2.655 1.00 93.81 82 PHE A O 1
ATOM 626 N N . ILE A 1 83 ? 0.365 2.161 4.869 1.00 94.00 83 ILE A N 1
ATOM 627 C CA . ILE A 1 83 ? 1.805 2.436 4.739 1.00 94.00 83 ILE A CA 1
ATOM 628 C C . ILE A 1 83 ? 2.502 1.271 4.031 1.00 94.00 83 ILE A C 1
ATOM 630 O O . ILE A 1 83 ? 3.236 1.493 3.068 1.00 94.00 83 ILE A O 1
ATOM 634 N N . LEU A 1 84 ? 2.245 0.030 4.459 1.00 93.56 84 LEU A N 1
ATOM 635 C CA . LEU A 1 84 ? 2.856 -1.155 3.854 1.00 93.56 84 LEU A CA 1
ATOM 636 C C . LEU A 1 84 ? 2.453 -1.308 2.381 1.00 93.56 84 LEU A C 1
ATOM 638 O O . LEU A 1 84 ? 3.310 -1.559 1.538 1.00 93.56 84 LEU A O 1
ATOM 642 N N . SER A 1 85 ? 1.176 -1.089 2.060 1.00 95.06 85 SER A N 1
ATOM 643 C CA . SER A 1 85 ? 0.666 -1.052 0.685 1.00 95.06 85 SER A CA 1
ATOM 644 C C . SER A 1 85 ? 1.378 0.009 -0.163 1.00 95.06 85 SER A C 1
ATOM 646 O O . SER A 1 85 ? 1.817 -0.283 -1.275 1.00 95.06 85 SER A O 1
ATOM 648 N N . GLY A 1 86 ? 1.530 1.231 0.360 1.00 92.00 86 GLY A N 1
ATOM 649 C CA . GLY A 1 86 ? 2.211 2.328 -0.334 1.00 92.00 86 GLY A CA 1
ATOM 650 C C . GLY A 1 86 ? 3.689 2.039 -0.601 1.00 92.00 86 GLY A C 1
ATOM 651 O O . GLY A 1 86 ? 4.156 2.249 -1.716 1.00 92.00 86 GLY A O 1
ATOM 652 N N . LEU A 1 87 ? 4.415 1.491 0.379 1.00 91.94 87 LEU A N 1
ATOM 653 C CA . LEU A 1 87 ? 5.817 1.083 0.209 1.00 91.94 87 LEU A CA 1
ATOM 654 C C . LEU A 1 87 ? 5.958 -0.034 -0.830 1.00 91.94 87 LEU A C 1
ATOM 656 O O . LEU A 1 87 ? 6.806 0.041 -1.713 1.00 91.94 87 LEU A O 1
ATOM 660 N N . CYS A 1 88 ? 5.083 -1.035 -0.757 1.00 89.44 88 CYS A N 1
ATOM 661 C CA . CYS A 1 88 ? 5.019 -2.157 -1.687 1.00 89.44 88 CYS A CA 1
ATOM 662 C C . CYS A 1 88 ? 4.804 -1.674 -3.136 1.00 89.44 88 CYS A C 1
ATOM 664 O O . CYS A 1 88 ? 5.547 -2.051 -4.045 1.00 89.44 88 CYS A O 1
ATOM 666 N N . CYS A 1 89 ? 3.849 -0.762 -3.346 1.00 91.25 89 CYS A N 1
ATOM 667 C CA . CYS A 1 89 ? 3.581 -0.157 -4.652 1.00 91.25 89 CYS A CA 1
ATOM 668 C C . CYS A 1 89 ? 4.750 0.716 -5.142 1.00 91.25 89 CYS A C 1
ATOM 670 O O . CYS A 1 89 ? 5.141 0.615 -6.308 1.00 91.25 89 CYS A O 1
ATOM 672 N N . MET A 1 90 ? 5.363 1.509 -4.256 1.00 89.88 90 MET A N 1
ATOM 673 C CA . MET A 1 90 ? 6.533 2.331 -4.578 1.00 89.88 90 MET A CA 1
ATOM 674 C C . MET A 1 90 ? 7.706 1.465 -5.050 1.00 89.88 90 MET A C 1
ATOM 676 O O . MET A 1 90 ? 8.292 1.738 -6.094 1.00 89.88 90 MET A O 1
ATOM 680 N N . THR A 1 91 ? 8.022 0.383 -4.331 1.00 89.00 91 THR A N 1
ATOM 681 C CA . THR A 1 91 ? 9.089 -0.551 -4.712 1.00 89.00 91 THR A CA 1
ATOM 682 C C . THR A 1 91 ? 8.800 -1.213 -6.060 1.00 89.00 91 THR A C 1
ATOM 684 O O . THR A 1 91 ? 9.694 -1.264 -6.905 1.00 89.00 91 THR A O 1
ATOM 687 N N . ALA A 1 92 ? 7.562 -1.659 -6.309 1.00 85.38 92 ALA A N 1
ATOM 688 C CA . ALA A 1 92 ? 7.175 -2.257 -7.590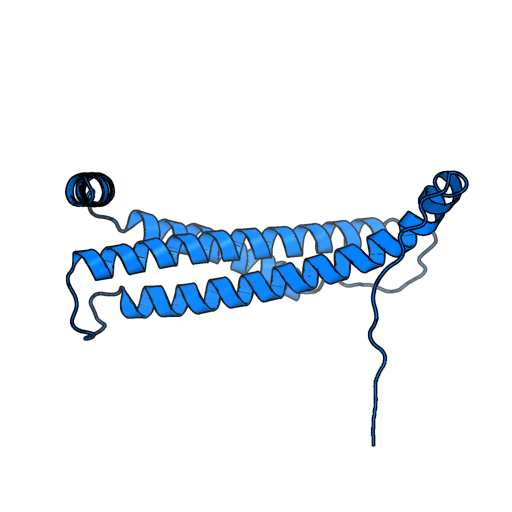 1.00 85.38 92 ALA A CA 1
ATOM 689 C C . ALA A 1 92 ? 7.379 -1.280 -8.757 1.00 85.38 92 ALA A C 1
ATOM 691 O O . ALA A 1 92 ? 7.973 -1.644 -9.775 1.00 85.38 92 ALA A O 1
ATOM 692 N N . CYS A 1 93 ? 6.931 -0.032 -8.589 1.00 85.44 93 CYS A N 1
ATOM 693 C CA . CYS A 1 93 ? 7.067 1.008 -9.604 1.00 85.44 93 CYS A CA 1
ATOM 694 C C . CYS A 1 93 ? 8.529 1.408 -9.818 1.00 85.44 93 CYS A C 1
ATOM 696 O O . CYS A 1 93 ? 8.935 1.599 -10.957 1.00 85.44 93 CYS A O 1
ATOM 698 N N . SER A 1 94 ? 9.337 1.504 -8.760 1.00 87.44 94 SER A N 1
ATOM 699 C CA . SER A 1 94 ? 10.763 1.845 -8.865 1.00 87.44 94 SER A CA 1
ATOM 700 C C . SER A 1 94 ? 11.571 0.767 -9.583 1.00 87.44 94 SER A C 1
ATOM 702 O O . SER A 1 94 ? 12.405 1.096 -10.424 1.00 87.44 94 SER A O 1
ATOM 704 N N . ILE A 1 95 ? 11.295 -0.516 -9.315 1.00 83.44 95 ILE A N 1
ATOM 705 C CA . ILE A 1 95 ? 11.921 -1.627 -10.050 1.00 83.44 95 ILE A CA 1
ATOM 706 C C . ILE A 1 95 ? 11.529 -1.555 -11.530 1.00 83.44 95 ILE A C 1
ATOM 708 O O . ILE A 1 95 ? 12.390 -1.664 -12.400 1.00 83.44 95 ILE A O 1
ATOM 712 N N . TYR A 1 96 ? 10.248 -1.319 -11.823 1.00 78.19 96 TYR A N 1
ATOM 713 C CA . TYR A 1 96 ? 9.760 -1.210 -13.197 1.00 78.19 96 TYR A CA 1
ATOM 714 C C . TYR A 1 96 ? 10.347 0.006 -13.936 1.00 78.19 96 TYR A C 1
ATOM 716 O O . TYR A 1 96 ? 10.786 -0.123 -15.075 1.00 78.19 96 TYR A O 1
ATOM 724 N N . ALA A 1 97 ? 10.441 1.165 -13.275 1.00 81.88 97 ALA A N 1
ATOM 725 C CA . ALA A 1 97 ? 11.064 2.371 -13.821 1.00 81.88 97 ALA A CA 1
ATOM 726 C C . ALA A 1 97 ? 12.551 2.162 -14.118 1.00 81.88 97 ALA A C 1
ATOM 728 O O . ALA A 1 97 ? 13.013 2.523 -15.196 1.00 81.88 97 ALA A O 1
ATOM 729 N N . HIS A 1 98 ? 13.295 1.556 -13.187 1.00 81.25 98 HIS A N 1
ATOM 730 C CA . HIS A 1 98 ? 14.716 1.278 -13.380 1.00 81.25 98 HIS A CA 1
ATOM 731 C C . HIS A 1 98 ? 14.946 0.397 -14.610 1.00 81.25 98 HIS A C 1
ATOM 733 O O . HIS A 1 98 ? 15.839 0.680 -15.402 1.00 81.25 98 HIS A O 1
ATOM 739 N N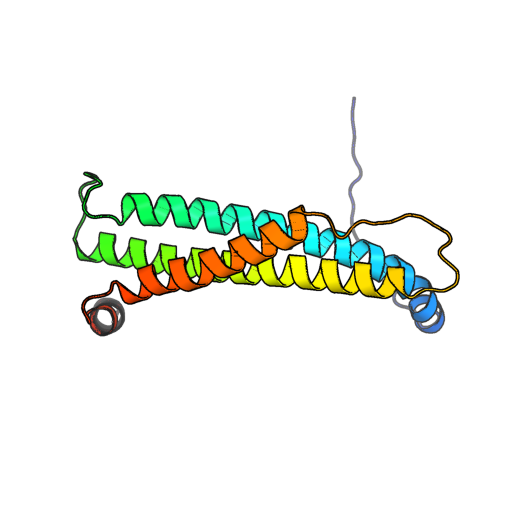 . LYS A 1 99 ? 14.092 -0.614 -14.805 1.00 73.50 99 LYS A N 1
ATOM 740 C CA . LYS A 1 99 ? 14.150 -1.501 -15.968 1.00 73.50 99 LYS A CA 1
ATOM 741 C C . LYS A 1 99 ? 13.886 -0.800 -17.288 1.00 73.50 99 LYS A C 1
ATOM 743 O O . LYS A 1 99 ? 14.646 -0.968 -18.231 1.00 73.50 99 LYS A O 1
ATOM 748 N N . ILE A 1 100 ? 12.844 0.022 -17.329 1.00 73.69 100 ILE A N 1
ATOM 749 C CA . ILE A 1 100 ? 12.545 0.821 -18.514 1.00 73.69 100 ILE A CA 1
ATOM 750 C C . ILE A 1 100 ? 13.749 1.701 -18.857 1.00 73.69 100 ILE A C 1
ATOM 752 O O . ILE A 1 100 ? 14.205 1.694 -19.993 1.00 73.69 100 ILE A O 1
ATOM 756 N N . THR A 1 101 ? 14.313 2.399 -17.870 1.00 74.94 101 THR A N 1
ATOM 757 C CA . THR A 1 101 ? 15.489 3.247 -18.080 1.00 74.94 101 THR A CA 1
ATOM 758 C C . THR A 1 101 ? 16.679 2.452 -18.614 1.00 74.94 101 THR A C 1
ATOM 760 O O . THR A 1 101 ? 17.303 2.906 -19.564 1.00 74.94 101 THR A O 1
ATOM 763 N N . THR A 1 102 ? 16.989 1.269 -18.070 1.00 71.69 102 THR A N 1
ATOM 764 C CA . THR A 1 102 ? 18.105 0.454 -18.585 1.00 71.69 102 THR A CA 1
ATOM 765 C C . THR A 1 102 ? 17.882 0.015 -20.027 1.00 71.69 102 THR A C 1
ATOM 767 O O . THR A 1 102 ? 18.802 0.120 -20.829 1.00 71.69 102 THR A O 1
ATOM 770 N N . ASP A 1 103 ? 16.657 -0.385 -20.370 1.00 68.38 103 ASP A N 1
ATOM 771 C CA . ASP A 1 103 ? 16.321 -0.855 -21.717 1.00 68.38 103 ASP A CA 1
ATOM 772 C C . ASP A 1 103 ? 16.306 0.305 -22.742 1.00 68.38 103 ASP A C 1
ATOM 774 O O . ASP A 1 103 ? 16.565 0.098 -23.925 1.00 68.38 103 ASP A O 1
ATOM 778 N N . PHE A 1 104 ? 16.054 1.545 -22.299 1.00 65.81 104 PHE A N 1
ATOM 779 C CA . PHE A 1 104 ? 16.076 2.747 -23.146 1.00 65.81 104 PHE A CA 1
ATOM 780 C C . PHE A 1 104 ? 17.476 3.204 -23.570 1.00 65.81 104 PHE A C 1
ATOM 782 O O . PHE A 1 104 ? 17.612 3.838 -24.616 1.00 65.81 104 PHE A O 1
ATOM 789 N N . PHE A 1 105 ? 18.501 2.940 -22.759 1.00 65.75 105 PHE A N 1
ATOM 790 C CA . PHE A 1 105 ? 19.881 3.343 -23.051 1.00 65.75 105 PHE A CA 1
ATOM 791 C C . PHE A 1 105 ? 20.674 2.269 -23.814 1.00 65.75 105 PHE A C 1
ATOM 793 O O . PHE A 1 105 ? 21.845 2.492 -24.124 1.00 65.75 105 PHE A O 1
ATOM 800 N N . ASP A 1 106 ? 20.055 1.130 -24.141 1.00 61.53 106 ASP A N 1
ATOM 801 C CA . ASP A 1 106 ? 20.701 0.029 -24.851 1.00 61.53 106 ASP A CA 1
ATOM 802 C C . ASP A 1 106 ? 20.780 0.306 -26.373 1.00 61.53 106 ASP A C 1
ATOM 804 O O . ASP A 1 106 ? 19.750 0.371 -27.053 1.00 61.53 106 ASP A O 1
ATOM 808 N N . PRO A 1 107 ? 21.986 0.444 -26.964 1.00 56.34 107 PRO A N 1
ATOM 809 C CA . PRO A 1 107 ? 22.165 0.880 -28.355 1.00 56.34 107 PRO A CA 1
ATOM 810 C C . PRO A 1 107 ? 21.726 -0.153 -29.411 1.00 56.34 107 PRO A C 1
ATOM 812 O O . PRO A 1 107 ? 21.739 0.145 -30.604 1.00 56.34 107 PRO A O 1
ATOM 815 N N . ILE A 1 108 ? 21.343 -1.365 -28.994 1.00 60.16 108 ILE A N 1
ATOM 816 C CA . ILE A 1 108 ? 20.915 -2.475 -29.864 1.00 60.16 108 ILE A CA 1
ATOM 817 C C . ILE A 1 108 ? 19.375 -2.529 -29.988 1.00 60.16 108 ILE A C 1
ATOM 819 O O . ILE A 1 108 ? 18.844 -3.184 -30.888 1.00 60.16 108 ILE A O 1
ATOM 823 N N . PHE A 1 109 ? 18.630 -1.811 -29.138 1.00 53.88 109 PHE A N 1
ATOM 824 C CA . PHE A 1 109 ? 17.165 -1.858 -29.111 1.00 53.88 109 PHE A CA 1
ATOM 825 C C . PHE A 1 109 ? 16.550 -0.818 -30.066 1.00 53.88 109 PHE A C 1
ATOM 827 O O . PHE A 1 109 ? 16.136 0.277 -29.687 1.00 53.88 109 PHE A O 1
ATOM 834 N N . VAL A 1 110 ? 16.501 -1.161 -31.357 1.00 49.91 110 VAL A N 1
ATOM 835 C CA . VAL A 1 110 ? 15.818 -0.361 -32.384 1.00 49.91 110 VAL A CA 1
ATOM 836 C C . VAL A 1 110 ? 14.310 -0.310 -32.099 1.00 49.91 110 VAL A C 1
ATOM 838 O O . VAL A 1 110 ? 13.585 -1.281 -32.285 1.00 49.91 110 VAL A O 1
ATOM 841 N N . ALA A 1 111 ? 13.860 0.873 -31.679 1.00 48.38 111 ALA A N 1
ATOM 842 C CA . ALA A 1 111 ? 12.513 1.418 -31.838 1.00 48.38 111 ALA A CA 1
ATOM 843 C C . ALA A 1 111 ? 11.331 0.538 -31.385 1.00 48.38 111 ALA A C 1
ATOM 845 O O . ALA A 1 111 ? 10.452 0.198 -32.173 1.00 48.38 111 ALA A O 1
ATOM 846 N N . GLN A 1 112 ? 11.192 0.339 -30.076 1.00 46.12 112 GLN A N 1
ATOM 847 C CA . GLN A 1 112 ? 9.853 0.313 -29.488 1.00 46.12 112 GLN A CA 1
ATOM 848 C C . GLN A 1 112 ? 9.804 1.383 -28.403 1.00 46.12 112 GLN A C 1
ATOM 850 O O . GLN A 1 112 ? 10.360 1.208 -27.325 1.00 46.12 112 GLN A O 1
ATOM 855 N N . LYS A 1 113 ? 9.194 2.534 -28.722 1.00 49.78 113 LYS A N 1
ATOM 856 C CA . LYS A 1 113 ? 8.893 3.595 -27.751 1.00 49.78 113 LYS A CA 1
ATOM 857 C C . LYS A 1 113 ? 8.032 2.993 -26.636 1.00 49.78 113 LYS A C 1
ATOM 859 O O . LYS A 1 113 ? 6.809 2.976 -26.738 1.00 49.78 113 LYS A O 1
ATOM 864 N N . PHE A 1 114 ? 8.651 2.493 -25.573 1.00 52.19 114 PHE A N 1
ATOM 865 C CA . PHE A 1 114 ? 7.963 2.237 -24.316 1.00 52.19 114 PHE A CA 1
ATOM 866 C C . PHE A 1 114 ? 7.716 3.594 -23.666 1.00 52.19 114 PHE A C 1
ATOM 868 O O . PHE A 1 114 ? 8.463 4.006 -22.787 1.00 52.19 114 PHE A O 1
ATOM 875 N N . GLU A 1 115 ? 6.717 4.346 -24.139 1.00 56.66 115 GLU A N 1
ATOM 876 C CA . GLU A 1 115 ? 6.315 5.566 -23.438 1.00 56.66 115 GLU A CA 1
ATOM 877 C C . GLU A 1 115 ? 6.113 5.200 -21.972 1.00 56.66 115 GLU A C 1
ATOM 879 O O . GLU A 1 115 ? 5.392 4.248 -21.665 1.00 56.66 115 GLU A O 1
ATOM 884 N N . LEU A 1 116 ? 6.856 5.879 -21.095 1.00 58.78 116 LEU A N 1
ATOM 885 C CA . LEU A 1 116 ? 6.867 5.656 -19.656 1.00 58.78 116 LEU A CA 1
ATOM 886 C C . LEU A 1 116 ? 5.423 5.839 -19.187 1.00 58.78 116 LEU A C 1
ATOM 888 O O . LEU A 1 116 ? 4.942 6.960 -19.037 1.00 58.78 116 LEU A O 1
ATOM 892 N N . GLY A 1 117 ? 4.689 4.725 -19.141 1.00 66.44 117 GLY A N 1
ATOM 893 C CA . GLY A 1 117 ? 3.239 4.772 -19.258 1.00 66.44 117 GLY A CA 1
ATOM 894 C C . GLY A 1 117 ? 2.655 5.579 -18.114 1.00 66.44 117 GLY A C 1
ATOM 895 O O . GLY A 1 117 ? 3.119 5.452 -16.981 1.00 66.44 117 GLY A O 1
ATOM 896 N N . ALA A 1 118 ? 1.616 6.373 -18.385 1.00 75.69 118 ALA A N 1
ATOM 897 C CA . ALA A 1 118 ? 0.919 7.176 -17.376 1.00 75.69 118 ALA A CA 1
ATOM 898 C C . ALA A 1 118 ? 0.612 6.382 -16.087 1.00 75.69 118 ALA A C 1
ATOM 900 O O . ALA A 1 118 ? 0.663 6.927 -14.988 1.00 75.69 118 ALA A O 1
ATOM 901 N N . ALA A 1 119 ? 0.397 5.067 -16.208 1.00 78.00 119 ALA A N 1
ATOM 902 C CA . ALA A 1 119 ? 0.248 4.129 -15.100 1.00 78.00 119 ALA A CA 1
ATOM 903 C C . ALA A 1 119 ? 1.366 4.198 -14.035 1.00 78.00 119 ALA A C 1
ATOM 905 O O . ALA A 1 119 ? 1.062 4.083 -12.850 1.00 78.00 119 ALA A O 1
ATOM 906 N N . LEU A 1 120 ? 2.634 4.416 -14.410 1.00 80.19 120 LEU A N 1
ATOM 907 C CA . LEU A 1 120 ? 3.740 4.505 -13.450 1.00 80.19 120 LEU A CA 1
ATOM 908 C C . LEU A 1 120 ? 3.662 5.779 -12.606 1.00 80.19 120 LEU A C 1
ATOM 910 O O . LEU A 1 120 ? 3.834 5.723 -11.388 1.00 80.19 120 LEU A O 1
ATOM 914 N N . PHE A 1 121 ? 3.338 6.908 -13.239 1.00 84.88 121 PHE A N 1
ATOM 915 C CA . PHE A 1 121 ? 3.109 8.172 -12.541 1.00 84.88 121 PHE A CA 1
ATOM 916 C C . PHE A 1 121 ? 1.909 8.080 -11.600 1.00 84.88 121 PHE A C 1
ATOM 918 O O . PHE A 1 121 ? 1.990 8.542 -10.464 1.00 84.88 121 PHE A O 1
ATOM 925 N N . ILE A 1 122 ? 0.826 7.427 -12.032 1.00 87.12 122 ILE A N 1
ATOM 926 C CA . ILE A 1 122 ? -0.339 7.169 -11.177 1.00 87.12 122 ILE A CA 1
ATOM 927 C C . ILE A 1 122 ? 0.032 6.257 -9.998 1.00 87.12 122 ILE A C 1
ATOM 929 O O . ILE A 1 122 ? -0.383 6.527 -8.873 1.00 87.12 122 ILE A O 1
ATOM 933 N N . GLY A 1 123 ? 0.854 5.225 -10.213 1.00 86.31 123 GLY A N 1
ATOM 934 C CA . GLY A 1 123 ? 1.345 4.345 -9.147 1.00 86.31 123 GLY A CA 1
ATOM 935 C C . GLY A 1 123 ? 2.210 5.077 -8.116 1.00 86.31 123 GLY A C 1
ATOM 936 O O . GLY A 1 123 ? 2.022 4.904 -6.908 1.00 86.31 123 GLY A O 1
ATOM 937 N N . TRP A 1 124 ? 3.107 5.954 -8.571 1.00 88.56 124 TRP A N 1
ATOM 938 C CA . TRP A 1 124 ? 3.899 6.828 -7.700 1.00 88.56 124 TRP A CA 1
ATOM 939 C C . TRP A 1 124 ? 3.017 7.804 -6.924 1.00 88.56 124 TRP A C 1
ATOM 941 O O . TRP A 1 124 ? 3.096 7.850 -5.698 1.00 88.56 124 TRP A O 1
ATOM 951 N N . ALA A 1 125 ? 2.131 8.529 -7.609 1.00 92.38 125 ALA A N 1
ATOM 952 C CA . ALA A 1 125 ? 1.210 9.472 -6.980 1.00 92.38 125 ALA A CA 1
ATOM 953 C C . ALA A 1 125 ? 0.313 8.782 -5.938 1.00 92.38 125 ALA A C 1
ATOM 955 O O . ALA A 1 125 ? 0.160 9.277 -4.822 1.00 92.38 125 ALA A O 1
ATOM 956 N N . GLY A 1 126 ? -0.215 7.598 -6.260 1.00 90.94 126 GLY A N 1
ATOM 957 C CA . GLY A 1 126 ? -1.007 6.785 -5.339 1.00 90.94 126 GLY A CA 1
ATOM 958 C C . GLY A 1 126 ? -0.212 6.326 -4.116 1.00 90.94 126 GLY A C 1
ATOM 959 O O . GLY A 1 126 ? -0.720 6.387 -2.997 1.00 90.94 126 GLY A O 1
ATOM 960 N N . SER A 1 127 ? 1.052 5.937 -4.293 1.00 92.19 127 SER A N 1
ATOM 961 C CA . SER A 1 127 ? 1.940 5.545 -3.187 1.00 92.19 127 SER A CA 1
ATOM 962 C C . SER A 1 127 ? 2.254 6.732 -2.271 1.00 92.19 127 SER A C 1
ATOM 964 O O . SER A 1 127 ? 2.160 6.612 -1.048 1.00 92.19 127 SER A O 1
ATOM 966 N N . VAL A 1 128 ? 2.547 7.896 -2.864 1.00 93.50 128 VAL A N 1
ATOM 967 C CA . VAL A 1 128 ? 2.759 9.168 -2.155 1.00 93.50 128 VAL A CA 1
ATOM 968 C C . VAL A 1 128 ? 1.504 9.621 -1.420 1.00 93.50 128 VAL A C 1
ATOM 970 O O . VAL A 1 128 ? 1.635 10.294 -0.411 1.00 93.50 128 VAL A O 1
ATOM 973 N N . LEU A 1 129 ? 0.303 9.245 -1.862 1.00 92.94 129 LEU A N 1
ATOM 974 C CA . LEU A 1 129 ? -0.934 9.529 -1.133 1.00 92.94 129 LEU A CA 1
ATOM 975 C C . LEU A 1 129 ? -1.194 8.512 -0.006 1.00 92.94 129 LEU A C 1
ATOM 977 O O . LEU A 1 129 ? -1.599 8.891 1.094 1.00 92.94 129 LEU A O 1
ATOM 981 N N . CYS A 1 130 ? -0.929 7.225 -0.250 1.00 93.00 130 CYS A N 1
ATOM 982 C CA . CYS A 1 130 ? -1.174 6.148 0.716 1.00 93.00 130 CYS A CA 1
ATOM 983 C C . CYS A 1 130 ? -0.284 6.245 1.962 1.00 93.00 130 CYS A C 1
ATOM 985 O O . CYS A 1 130 ? -0.763 5.999 3.066 1.00 93.00 130 CYS A O 1
ATOM 987 N N . ILE A 1 131 ? 0.992 6.617 1.809 1.00 92.25 131 ILE A N 1
ATOM 988 C CA . ILE A 1 131 ? 1.950 6.720 2.925 1.00 92.25 131 ILE A CA 1
ATOM 989 C C . ILE A 1 131 ? 1.529 7.784 3.962 1.00 92.25 131 ILE A C 1
ATOM 991 O O . ILE A 1 131 ? 1.333 7.425 5.125 1.00 92.25 131 ILE A O 1
ATOM 995 N N . PRO A 1 132 ? 1.344 9.070 3.602 1.00 93.81 132 PRO A N 1
ATOM 996 C CA . PRO A 1 132 ? 0.879 10.087 4.535 1.00 93.81 13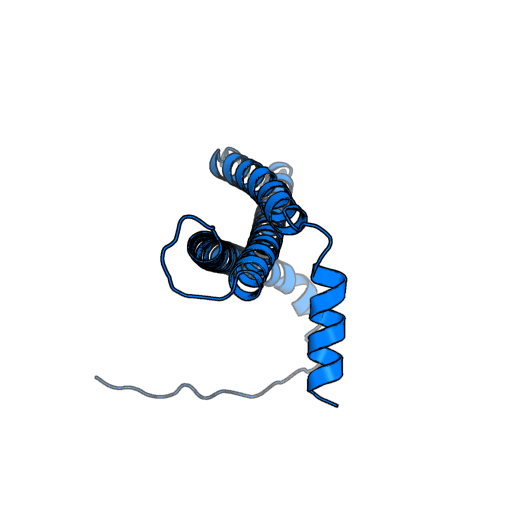2 PRO A CA 1
ATOM 997 C C . PRO A 1 132 ? -0.565 9.839 4.972 1.00 93.81 132 PRO A C 1
ATOM 999 O O . PRO A 1 132 ? -0.874 10.090 6.130 1.00 93.81 132 PRO A O 1
ATOM 1002 N N . GLY A 1 133 ? -1.437 9.289 4.116 1.00 91.12 133 GLY A N 1
ATOM 1003 C CA . GLY A 1 133 ? -2.790 8.890 4.519 1.00 91.12 133 GLY A CA 1
ATOM 1004 C C . GLY A 1 133 ? -2.776 7.862 5.656 1.00 91.12 133 GLY A C 1
ATOM 1005 O O . GLY A 1 133 ? -3.437 8.046 6.678 1.00 91.12 133 GLY A O 1
ATOM 1006 N N . GLY A 1 134 ? -1.946 6.824 5.531 1.00 91.25 134 GLY A N 1
ATOM 1007 C CA . GLY A 1 134 ? -1.735 5.838 6.588 1.00 91.25 134 GLY A CA 1
ATOM 1008 C C . GLY A 1 134 ? -1.084 6.438 7.836 1.00 91.25 134 GLY A C 1
ATOM 1009 O O . GLY A 1 134 ? -1.495 6.118 8.951 1.00 91.25 134 GLY A O 1
ATOM 1010 N N . LEU A 1 135 ? -0.134 7.366 7.671 1.00 90.31 135 LEU A N 1
ATOM 1011 C CA . LEU A 1 135 ? 0.485 8.080 8.789 1.00 90.31 135 LEU A CA 1
ATOM 1012 C C . LEU A 1 135 ? -0.534 8.930 9.556 1.00 90.31 135 LEU A C 1
ATOM 1014 O O . LEU A 1 135 ? -0.547 8.882 10.779 1.00 90.31 135 LEU A O 1
ATOM 1018 N N . ILE A 1 136 ? -1.425 9.650 8.871 1.00 90.44 136 ILE A N 1
ATOM 1019 C CA . ILE A 1 136 ? -2.498 10.434 9.503 1.00 90.44 136 ILE A CA 1
ATOM 1020 C C . ILE A 1 136 ? -3.430 9.517 10.303 1.00 90.44 136 ILE A C 1
ATOM 1022 O O . ILE A 1 136 ? -3.814 9.864 11.421 1.00 90.44 136 ILE A O 1
ATOM 1026 N N . PHE A 1 137 ? -3.759 8.326 9.794 1.00 87.12 137 PHE A N 1
ATOM 1027 C CA . PHE A 1 137 ? -4.553 7.349 10.547 1.00 87.12 137 PHE A CA 1
ATOM 1028 C C . PHE A 1 137 ? -3.812 6.784 11.762 1.00 87.12 137 PHE A C 1
ATOM 1030 O O . PHE A 1 137 ? -4.428 6.613 12.815 1.00 87.12 137 PHE A O 1
ATOM 1037 N N . CYS A 1 138 ? -2.500 6.563 11.663 1.00 84.56 138 CYS A N 1
ATOM 1038 C CA . CYS A 1 138 ? -1.667 6.199 12.810 1.00 84.56 138 CYS A CA 1
ATOM 1039 C C . CYS A 1 138 ? -1.576 7.340 13.837 1.00 84.56 138 CYS A C 1
ATOM 1041 O O . CYS A 1 138 ? -1.679 7.094 15.032 1.00 84.56 138 CYS A O 1
ATOM 1043 N N . LEU A 1 139 ? -1.418 8.589 13.394 1.00 82.38 139 LEU A N 1
ATOM 1044 C CA . LEU A 1 139 ? -1.271 9.770 14.251 1.00 82.38 139 LEU A CA 1
ATOM 1045 C C . LEU A 1 139 ? -2.599 10.304 14.798 1.00 82.38 139 LEU A C 1
ATOM 1047 O O . LEU A 1 139 ? -2.587 11.060 15.762 1.00 82.38 139 LEU A O 1
ATOM 1051 N N . SER A 1 140 ? -3.748 9.862 14.275 1.00 76.25 140 SER A N 1
ATOM 1052 C CA . SER A 1 140 ? -5.092 10.171 14.811 1.00 76.25 140 SER A CA 1
ATOM 1053 C C . SER A 1 140 ? -5.358 9.560 16.202 1.00 76.25 140 SER A C 1
ATOM 1055 O O . SER A 1 140 ? -6.495 9.497 16.678 1.00 76.25 140 SER A O 1
ATOM 1057 N N . LEU A 1 141 ? -4.297 9.103 16.859 1.00 64.00 141 LEU A N 1
ATOM 1058 C CA . LEU A 1 141 ? -4.222 8.661 18.232 1.00 64.00 141 LEU A CA 1
ATOM 1059 C C . LEU A 1 141 ? -4.218 9.863 19.189 1.00 64.00 141 LEU A C 1
ATOM 1061 O O . LEU A 1 141 ? -3.259 10.631 19.200 1.00 64.00 141 LEU A O 1
ATOM 1065 N N . PRO A 1 142 ? -5.209 9.988 20.081 1.00 53.78 142 PRO A N 1
ATOM 1066 C CA . PRO A 1 142 ? -5.073 10.841 21.251 1.00 53.78 142 PRO A CA 1
ATOM 1067 C C . PRO A 1 142 ? -4.186 10.107 22.266 1.00 53.78 142 PRO A C 1
ATOM 1069 O O . PRO A 1 142 ? -4.718 9.335 23.052 1.00 53.78 142 PRO A O 1
ATOM 1072 N N . GLU A 1 143 ? -2.855 10.228 22.173 1.00 51.25 143 GLU A N 1
ATOM 1073 C CA . GLU A 1 143 ? -1.829 9.863 23.190 1.00 51.25 143 GLU A CA 1
ATOM 1074 C C . GLU A 1 143 ? -1.873 8.441 23.834 1.00 51.25 143 GLU A C 1
ATOM 1076 O O . GLU A 1 143 ? -1.010 8.074 24.629 1.00 51.25 143 GLU A O 1
ATOM 1081 N N . GLY A 1 144 ? -2.824 7.571 23.480 1.00 48.84 144 GLY A N 1
ATOM 1082 C CA . GLY A 1 144 ? -3.264 6.450 24.321 1.00 48.84 144 GLY A CA 1
ATOM 1083 C C . GLY A 1 144 ? -2.784 5.052 23.920 1.00 48.84 144 GLY A C 1
ATOM 1084 O O . GLY A 1 144 ? -3.159 4.074 24.569 1.00 48.84 144 GLY A O 1
ATOM 1085 N N . PHE A 1 145 ? -1.964 4.893 22.874 1.00 51.81 145 PHE A N 1
ATOM 1086 C CA . PHE A 1 145 ? -1.501 3.554 22.457 1.00 51.81 145 PHE A CA 1
ATOM 1087 C C . PHE A 1 145 ? -0.344 3.010 23.299 1.00 51.81 145 PHE A C 1
ATOM 1089 O O . PHE A 1 145 ? -0.217 1.794 23.449 1.00 51.81 145 PHE A O 1
ATOM 1096 N N . ASN A 1 146 ? 0.431 3.894 23.940 1.00 50.88 146 ASN A N 1
ATOM 1097 C CA . ASN A 1 146 ? 1.440 3.493 24.927 1.00 50.88 146 ASN A CA 1
ATOM 1098 C C . ASN A 1 146 ? 0.804 2.721 26.102 1.00 50.88 146 ASN A C 1
ATOM 1100 O O . ASN A 1 146 ? 1.424 1.861 26.719 1.00 50.88 146 ASN A O 1
ATOM 1104 N N . ILE A 1 147 ? -0.484 2.962 26.360 1.00 51.19 147 ILE A N 1
ATOM 1105 C CA . ILE A 1 147 ? -1.258 2.325 27.422 1.00 51.19 147 ILE A CA 1
ATOM 1106 C C . ILE A 1 147 ? -1.774 0.948 26.966 1.00 51.19 147 ILE A C 1
ATOM 1108 O O . ILE A 1 147 ? -1.638 -0.022 27.697 1.00 51.19 147 ILE A O 1
ATOM 1112 N N . LYS A 1 148 ? -2.282 0.766 25.740 1.00 52.06 148 LYS A N 1
ATOM 1113 C CA . LYS A 1 148 ? -2.844 -0.539 25.312 1.00 52.06 148 LYS A CA 1
ATOM 1114 C C . LYS A 1 148 ? -1.779 -1.638 25.177 1.00 52.06 148 LYS A C 1
ATOM 1116 O O . LYS A 1 148 ? -2.061 -2.780 25.532 1.00 52.06 148 LYS A O 1
ATOM 1121 N N . ALA A 1 149 ? -0.565 -1.303 24.732 1.00 55.12 149 ALA A N 1
ATOM 1122 C CA . ALA A 1 149 ? 0.569 -2.236 24.739 1.00 55.12 149 ALA A CA 1
ATOM 1123 C C . ALA A 1 149 ? 0.961 -2.635 26.175 1.00 55.12 149 ALA A C 1
ATOM 1125 O O . ALA A 1 149 ? 1.134 -3.817 26.468 1.00 55.12 149 ALA A O 1
ATOM 1126 N N . LYS A 1 150 ? 0.970 -1.666 27.101 1.00 48.16 150 LYS A N 1
ATOM 1127 C CA . LYS A 1 150 ? 1.267 -1.888 28.524 1.00 48.16 150 LYS A CA 1
ATOM 1128 C C . LYS A 1 150 ? 0.180 -2.708 29.243 1.00 48.16 150 LYS A C 1
ATOM 1130 O O . LYS A 1 150 ? 0.496 -3.563 30.062 1.00 48.16 150 LYS A O 1
ATOM 1135 N N . TYR A 1 151 ? -1.094 -2.524 28.890 1.00 51.84 151 TYR A N 1
ATOM 1136 C CA . TYR A 1 151 ? -2.228 -3.256 29.475 1.00 51.84 151 TYR A CA 1
ATOM 1137 C C . TYR A 1 151 ? -2.466 -4.635 28.835 1.00 51.84 151 TYR A C 1
ATOM 1139 O O . TYR A 1 151 ? -2.968 -5.531 29.507 1.00 51.84 151 TYR A O 1
ATOM 1147 N N . SER A 1 152 ? -2.114 -4.838 27.559 1.00 51.50 152 SER A N 1
ATOM 1148 C CA . SER A 1 152 ? -2.192 -6.163 26.922 1.00 51.50 152 SER A CA 1
ATOM 1149 C C . SER A 1 152 ? -1.087 -7.103 27.411 1.00 51.50 152 SER A C 1
ATOM 1151 O O . SER A 1 152 ? -1.311 -8.306 27.447 1.00 51.50 152 SER A O 1
ATOM 1153 N N . TYR A 1 153 ? 0.065 -6.558 27.820 1.00 52.41 153 TYR A N 1
ATOM 1154 C CA . TYR A 1 153 ? 1.139 -7.300 28.485 1.00 52.41 153 TYR A CA 1
ATOM 1155 C C . TYR A 1 153 ? 0.787 -7.631 29.947 1.00 52.41 153 TYR A C 1
ATOM 1157 O O . TYR A 1 153 ? 0.922 -8.769 30.374 1.00 52.41 153 TYR A O 1
ATOM 1165 N N . SER A 1 154 ? 0.225 -6.676 30.698 1.00 51.69 154 SER A N 1
ATOM 1166 C CA . SER A 1 154 ? -0.128 -6.862 32.119 1.00 51.69 154 SER A CA 1
ATOM 1167 C C . SER A 1 154 ? -1.367 -7.734 32.388 1.00 51.69 154 SER A C 1
ATOM 1169 O O . SER A 1 154 ? -1.637 -8.036 33.544 1.00 51.69 154 SER A O 1
ATOM 1171 N N . ARG A 1 155 ? -2.159 -8.096 31.370 1.00 46.19 155 ARG A N 1
ATOM 1172 C CA . ARG A 1 155 ? -3.338 -8.979 31.515 1.00 46.19 155 ARG A CA 1
ATOM 1173 C C . ARG A 1 155 ? -3.054 -10.432 31.114 1.00 46.19 155 ARG A C 1
ATOM 1175 O O . ARG A 1 155 ? -3.929 -11.277 31.261 1.00 46.19 155 ARG A O 1
ATOM 1182 N N . ALA A 1 156 ? -1.876 -10.691 30.548 1.00 52.19 156 ALA A N 1
ATOM 1183 C CA . ALA A 1 156 ? -1.430 -12.011 30.109 1.00 52.19 156 ALA A CA 1
ATOM 1184 C C . ALA A 1 156 ? -0.345 -12.613 31.027 1.00 52.19 156 ALA A C 1
ATOM 1186 O O . ALA A 1 156 ? 0.142 -13.701 30.732 1.00 52.19 156 ALA A O 1
ATOM 1187 N N . ALA A 1 157 ? 0.022 -11.907 32.103 1.00 41.72 157 ALA A N 1
ATOM 1188 C CA . ALA A 1 157 ? 0.947 -12.334 33.151 1.00 41.72 157 ALA A CA 1
ATOM 1189 C C . ALA A 1 157 ? 0.198 -12.508 34.476 1.00 41.72 157 ALA A C 1
ATOM 1191 O O . ALA A 1 157 ? -0.760 -11.729 34.699 1.00 41.72 157 ALA A O 1
#

Secondary structure (DSSP, 8-state):
--------------SS-HHHHHHHHHHHHHHHHHHHHHHHHHHHHHHHHHHHHHHHHHSTT------HHHHHHHHHHHHHHHHHHHHHHHHHHHHHHHHHHHHHT-TT---------HHHHHHHHHHHHHHHHHHHHHH---S-HHHHHHHHHHT--

Organism: Monopterus albus (NCBI:txid43700)

InterPro domains:
  IPR004031 PMP-22/EMP/MP20/Claudin [PF00822] (25-137)
  IPR006187 Claudin [PTHR12002] (27-142)

Mean predicted aligned error: 14.06 Å

Radius of gyration: 23.24 Å; Cα contacts (8 Å, |Δi|>4): 113; chains: 1; bounding box: 52×48×66 Å

Foldseek 3Di:
DDDDDDDDDDDDDDDVVPVVCVVCVVVVVVVVLVVLLVVLLVLLVVLLVQLVVLLQQLDPPDPPDDDVVSSLVSLLSSLVSLQSSLVSLVVSLVSVVVVVVVQVPDPVDPDDPPPSDVVSVVSNVSSVCSNVVSVVSNVVDPPPPVPVVVVVVVVVD

Solvent-accessible surface area (backbone atoms only — not comparable to full-atom values): 8829 Å² total; per-residue (Å²): 134,87,82,88,82,92,76,86,88,79,93,80,90,71,91,74,48,67,76,52,44,70,69,50,40,64,62,49,53,55,55,48,50,56,53,48,38,52,51,34,48,54,49,17,53,52,34,36,51,54,15,52,53,31,34,55,62,22,37,90,85,40,91,66,88,73,56,75,67,57,24,51,51,32,24,32,54,14,10,54,27,21,30,52,17,14,53,34,35,38,52,34,46,50,56,52,49,53,48,51,53,57,61,71,70,41,94,80,66,82,83,74,86,72,66,84,48,69,67,51,58,51,43,45,53,50,18,66,47,27,34,56,52,9,47,50,39,46,60,69,54,80,86,52,65,74,50,54,59,54,52,61,54,62,70,75,103

Nearest PDB structures (foldseek):
  6akg-assembly2_C  TM=8.584E-01  e=5.036E-05  Mus musculus
  9cmi-assembly1_A  TM=8.639E-01  e=8.301E-04  Homo sapiens
  9bei-assembly1_A  TM=8.637E-01  e=1.605E-03  Homo sapiens
  5fn5-assembly1_C  TM=3.546E-01  e=2.531E+00  Homo sapiens

pLDDT: mean 71.03, std 18.93, range [33.34, 95.06]